Protein AF-A0A2T1GK10-F1 (afdb_monomer)

Organism: NCBI:txid2107692

pLDDT: mean 79.08, std 21.23, range [39.69, 98.62]

Mean predicted aligned error: 15.18 Å

Radius of gyration: 35.49 Å; Cα contacts (8 Å, |Δi|>4): 115; chains: 1; bounding box: 101×53×49 Å

Sequence (107 aa):
MVDDRQHHGDNLSPTSIEAEFSIPSPQLVPSVVEVSPRPDRVELQVNGEAHTCLPQTTLPQLLVQMGLNPRLLAVEYNGEILHRQFWDETEIKPHDRLEIVTIVGGG

Secondary structure (DSSP, 8-state):
----------------------------------------PEEEEETTEEEEE-TT-BHHHHHHHTT--GGGEEEEETTEE--GGGTTT-B--TT-EEEEEE-----

Nearest PDB structures (foldseek):
  1zud-assembly1_4  TM=9.140E-01  e=2.675E-06  Escherichia coli K-12
  3cwi-assembly1_A  TM=8.768E-01  e=2.675E-06  Geobacter metallireducens GS-15
  2lek-assembly1_A  TM=8.395E-01  e=3.510E-04  Rhodopseudomonas palustris
  2htm-assembly3_H  TM=7.590E-01  e=4.537E-04  Thermus thermophilus
  7q5n-assembly2_J  TM=7.268E-01  e=1.197E-02  Thermochaetoides thermophila DSM 1495

Solvent-accessible surface area (backbone atoms only — not comparable to full-atom values): 7172 Å² total; per-residue (Å²): 132,89,78,90,89,84,84,85,88,78,89,82,85,85,78,86,82,90,75,88,76,72,71,74,72,84,71,78,73,72,85,70,73,80,70,66,77,71,71,70,64,31,44,29,32,46,70,87,39,86,45,73,45,60,67,82,35,28,46,61,56,50,39,49,74,71,72,46,64,74,91,46,49,47,42,29,50,72,90,39,79,54,58,74,93,49,34,87,76,35,57,63,52,72,73,39,39,35,42,76,44,73,66,74,86,78,132

Structure (mmCIF, N/CA/C/O backbone):
data_AF-A0A2T1GK10-F1
#
_entry.id   AF-A0A2T1GK10-F1
#
loop_
_atom_site.group_PDB
_atom_site.id
_atom_site.type_symbol
_atom_site.label_atom_id
_atom_site.label_alt_id
_atom_site.label_comp_id
_atom_site.label_asym_id
_atom_site.label_entity_id
_atom_site.label_seq_id
_atom_site.pdbx_PDB_ins_code
_atom_site.Cartn_x
_atom_site.Cartn_y
_atom_site.Cartn_z
_atom_site.occupancy
_atom_site.B_iso_or_equiv
_atom_site.auth_seq_id
_atom_site.auth_comp_id
_atom_site.auth_asym_id
_atom_site.auth_atom_id
_atom_site.pdbx_PDB_model_num
ATOM 1 N N . MET A 1 1 ? -89.312 -42.905 3.772 1.00 44.94 1 MET A N 1
ATOM 2 C CA . MET A 1 1 ? -88.329 -41.831 3.528 1.00 44.94 1 MET A CA 1
ATOM 3 C C . MET A 1 1 ? -88.787 -40.664 4.383 1.00 44.94 1 MET A C 1
ATOM 5 O O . MET A 1 1 ? -89.857 -40.157 4.093 1.00 44.94 1 MET A O 1
ATOM 9 N N . VAL A 1 2 ? -88.284 -40.473 5.612 1.00 47.22 2 VAL A N 1
ATOM 10 C CA . VAL A 1 2 ? -87.013 -39.784 5.980 1.00 47.22 2 VAL A CA 1
ATOM 11 C C . VAL A 1 2 ? -86.821 -38.533 5.114 1.00 47.22 2 VAL A C 1
ATOM 13 O O . VAL A 1 2 ? -86.882 -38.663 3.897 1.00 47.22 2 VAL A O 1
ATOM 16 N N . ASP A 1 3 ? -86.643 -37.309 5.594 1.00 49.75 3 ASP A N 1
ATOM 17 C CA . ASP A 1 3 ? -86.143 -36.725 6.852 1.00 49.75 3 ASP A CA 1
ATOM 18 C C . ASP A 1 3 ? -86.576 -35.234 6.774 1.00 49.75 3 ASP A C 1
ATOM 20 O O . ASP A 1 3 ? -86.587 -34.680 5.674 1.00 49.75 3 ASP A O 1
ATOM 24 N N . ASP A 1 4 ? -87.263 -34.667 7.766 1.00 53.69 4 ASP A N 1
ATOM 25 C CA . ASP A 1 4 ? -86.719 -33.827 8.856 1.00 53.69 4 ASP A CA 1
ATOM 26 C C . ASP A 1 4 ? -86.026 -32.519 8.403 1.00 53.69 4 ASP A C 1
ATOM 28 O O . ASP A 1 4 ? -85.365 -32.479 7.367 1.00 53.69 4 ASP A O 1
ATOM 32 N N . ARG A 1 5 ? -86.161 -31.471 9.237 1.00 52.72 5 ARG A N 1
ATOM 33 C CA . ARG A 1 5 ? -85.717 -30.053 9.151 1.00 52.72 5 ARG A CA 1
ATOM 34 C C . ARG A 1 5 ? -86.882 -29.079 8.906 1.00 52.72 5 ARG A C 1
ATOM 36 O O . ARG A 1 5 ? -87.550 -29.152 7.888 1.00 52.72 5 ARG A O 1
ATOM 43 N N . GLN A 1 6 ? -87.190 -28.119 9.778 1.00 56.66 6 GLN A N 1
ATOM 44 C CA . GLN A 1 6 ? -86.403 -27.484 10.838 1.00 56.66 6 GLN A CA 1
ATOM 45 C C . GLN A 1 6 ? -87.273 -27.143 12.053 1.00 56.66 6 GLN A C 1
ATOM 47 O O . GLN A 1 6 ? -88.401 -26.667 11.929 1.00 56.66 6 GLN A O 1
ATOM 52 N N . HIS A 1 7 ? -86.695 -27.394 13.226 1.00 52.19 7 HIS A N 1
ATOM 53 C CA . HIS A 1 7 ? -87.232 -27.090 14.543 1.00 52.19 7 HIS A CA 1
ATOM 54 C C . HIS A 1 7 ? -86.903 -25.656 14.984 1.00 52.19 7 HIS A C 1
ATOM 56 O O . HIS A 1 7 ? -85.917 -25.057 14.563 1.00 52.19 7 HIS A O 1
ATOM 62 N N . HIS A 1 8 ? -87.789 -25.168 15.846 1.00 47.19 8 HIS A N 1
ATOM 63 C CA . HIS A 1 8 ? -87.794 -23.917 16.599 1.00 47.19 8 HIS A CA 1
ATOM 64 C C . HIS A 1 8 ? -86.594 -23.721 17.544 1.00 47.19 8 HIS A C 1
ATOM 66 O O . HIS A 1 8 ? -85.995 -24.692 17.999 1.00 47.19 8 HIS A O 1
ATOM 72 N N . GLY A 1 9 ? -86.419 -22.462 17.969 1.00 44.97 9 GLY A N 1
ATOM 73 C CA . GLY A 1 9 ? -85.722 -22.057 19.200 1.00 44.97 9 GLY A CA 1
ATOM 74 C C . GLY A 1 9 ? -84.290 -21.580 18.944 1.00 44.97 9 GLY A C 1
ATOM 75 O O . GLY A 1 9 ? -83.594 -22.141 18.114 1.00 44.97 9 GLY A O 1
ATOM 76 N N . ASP A 1 10 ? -83.758 -20.549 19.584 1.00 49.06 10 ASP A N 1
ATOM 77 C CA . ASP A 1 10 ? -84.222 -19.789 20.734 1.00 49.06 10 ASP A CA 1
ATOM 78 C C . ASP A 1 10 ? -83.533 -18.414 20.711 1.00 49.06 10 ASP A C 1
ATOM 80 O O . ASP A 1 10 ? -82.520 -18.204 20.038 1.00 49.06 10 ASP A O 1
ATOM 84 N N . ASN A 1 11 ? -84.127 -17.482 21.442 1.00 52.06 11 ASN A N 1
ATOM 85 C CA . ASN A 1 11 ? -83.577 -16.181 21.790 1.00 52.06 11 ASN A CA 1
ATOM 86 C C . ASN A 1 11 ? -82.242 -16.366 22.541 1.00 52.06 11 ASN A C 1
ATOM 88 O O . ASN A 1 11 ? -82.055 -17.405 23.156 1.00 52.06 11 ASN A O 1
ATOM 92 N N . LEU A 1 12 ? -81.344 -15.377 22.511 1.00 49.91 12 LEU A N 1
ATOM 93 C CA . LEU A 1 12 ? -80.478 -14.943 23.623 1.00 49.91 12 LEU A CA 1
ATOM 94 C C . LEU A 1 12 ? -79.396 -13.992 23.081 1.00 49.91 12 LEU A C 1
ATOM 96 O O . LEU A 1 12 ? -78.553 -14.339 22.256 1.00 49.91 12 LEU A O 1
ATOM 100 N N . SER A 1 13 ? -79.452 -12.762 23.574 1.00 56.62 13 SER A N 1
ATOM 101 C CA . SER A 1 13 ? -78.511 -11.666 23.367 1.00 56.62 13 SER A CA 1
ATOM 102 C C . SER A 1 13 ? -77.068 -12.058 23.714 1.00 56.62 13 SER A C 1
ATOM 104 O O . SER A 1 13 ? -76.854 -12.659 24.766 1.00 56.62 13 SER A O 1
ATOM 106 N N . PRO A 1 14 ? -76.053 -11.599 22.964 1.00 51.00 14 PRO A N 1
ATOM 107 C CA . PRO A 1 14 ? -74.713 -11.471 23.510 1.00 51.00 14 PRO A CA 1
ATOM 108 C C . PRO A 1 14 ? -74.500 -10.059 24.068 1.00 51.00 14 PRO A C 1
ATOM 110 O O . PRO A 1 14 ? -74.402 -9.067 23.346 1.00 51.00 14 PRO A O 1
ATOM 113 N N . THR A 1 15 ? -74.444 -10.004 25.394 1.00 45.66 15 THR A N 1
ATOM 114 C CA . THR A 1 15 ? -73.873 -8.926 26.200 1.00 45.66 15 THR A CA 1
ATOM 115 C C . THR A 1 15 ? -72.389 -8.727 25.864 1.00 45.66 15 THR A C 1
ATOM 117 O O . THR A 1 15 ? -71.652 -9.697 25.717 1.00 45.66 15 THR A O 1
ATOM 120 N N . SER A 1 16 ? -72.001 -7.453 25.771 1.00 52.00 16 SER A N 1
ATOM 121 C CA . SER A 1 16 ? -70.688 -6.827 25.997 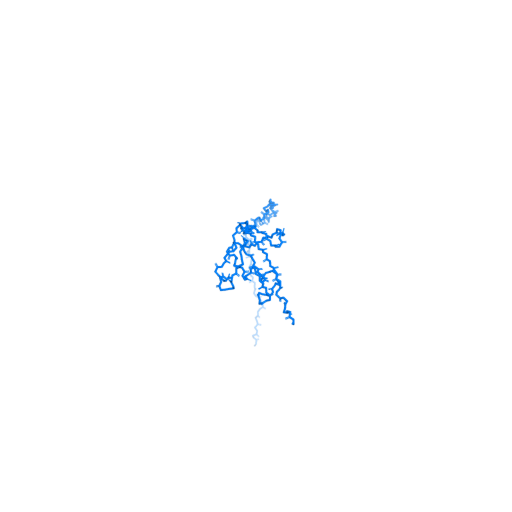1.00 52.00 16 SER A CA 1
ATOM 122 C C . SER A 1 16 ? -69.429 -7.695 25.936 1.00 52.00 16 SER A C 1
ATOM 124 O O . SER A 1 16 ? -69.192 -8.460 26.863 1.00 52.00 16 SER A O 1
ATOM 126 N N . ILE A 1 17 ? -68.526 -7.418 24.983 1.00 57.41 17 ILE A N 1
ATOM 127 C CA . ILE A 1 17 ? -67.079 -7.468 25.252 1.00 57.41 17 ILE A CA 1
ATOM 128 C C . ILE A 1 17 ? -66.372 -6.363 24.459 1.00 57.41 17 ILE A C 1
ATOM 130 O O . ILE A 1 17 ? -66.642 -6.113 23.287 1.00 57.41 17 ILE A O 1
ATOM 134 N N . GLU A 1 18 ? -65.509 -5.683 25.188 1.00 51.59 18 GLU A N 1
ATOM 135 C CA . GLU A 1 18 ? -64.723 -4.506 24.881 1.00 51.59 18 GLU A CA 1
ATOM 136 C C . GLU A 1 18 ? -63.669 -4.766 23.798 1.00 51.59 18 GLU A C 1
ATOM 138 O O . GLU A 1 18 ? -63.073 -5.839 23.754 1.00 51.59 18 GLU A O 1
ATOM 143 N N . ALA A 1 19 ? -63.392 -3.752 22.978 1.00 49.12 19 ALA A N 1
ATOM 144 C CA . ALA A 1 19 ? -62.032 -3.269 22.743 1.00 49.12 19 ALA A CA 1
ATOM 145 C C . ALA A 1 19 ? -62.106 -2.043 21.828 1.00 49.12 19 ALA A C 1
ATOM 147 O O . ALA A 1 19 ? -62.203 -2.154 20.604 1.00 49.12 19 ALA A O 1
ATOM 148 N N . GLU A 1 20 ? -62.012 -0.855 22.422 1.00 48.69 20 GLU A N 1
ATOM 149 C CA . GLU A 1 20 ? -61.436 0.283 21.717 1.00 48.69 20 GLU A CA 1
ATOM 150 C C . GLU A 1 20 ? -59.994 -0.085 21.342 1.00 48.69 20 GLU A C 1
ATOM 152 O O . GLU A 1 20 ? -59.051 0.190 22.081 1.00 48.69 20 GLU A O 1
ATOM 157 N N . PHE A 1 21 ? -59.786 -0.697 20.176 1.00 49.59 21 PHE A N 1
ATOM 158 C CA . PHE A 1 21 ? -58.502 -0.577 19.494 1.00 49.59 21 PHE A CA 1
ATOM 159 C C . PHE A 1 21 ? -58.454 0.821 18.884 1.00 49.59 21 PHE A C 1
ATOM 161 O O . PHE A 1 21 ? -58.570 1.018 17.675 1.00 49.59 21 PHE A O 1
ATOM 168 N N . SER A 1 22 ? -58.305 1.810 19.765 1.00 45.44 22 SER A N 1
ATOM 169 C CA . SER A 1 22 ? -57.678 3.071 19.412 1.00 45.44 22 SER A CA 1
ATOM 170 C C . SER A 1 22 ? -56.297 2.694 18.896 1.00 45.44 22 SER A C 1
ATOM 172 O O . SER A 1 22 ? -55.401 2.361 19.668 1.00 45.44 22 SER A O 1
ATOM 174 N N . ILE A 1 23 ? -56.160 2.601 17.573 1.00 58.44 23 ILE A N 1
ATOM 175 C CA . ILE A 1 23 ? -54.858 2.445 16.939 1.00 58.44 23 ILE A CA 1
ATOM 176 C C . ILE A 1 23 ? -54.081 3.684 17.383 1.00 58.44 23 ILE A C 1
ATOM 178 O O . ILE A 1 23 ? -54.494 4.790 17.018 1.00 58.44 23 ILE A O 1
ATOM 182 N N . PRO A 1 24 ? -53.007 3.571 18.187 1.00 48.69 24 PRO A N 1
ATOM 183 C CA . PRO A 1 24 ? -52.203 4.743 18.446 1.00 48.69 24 PRO A CA 1
ATOM 184 C C . PRO A 1 24 ? -51.658 5.189 17.091 1.00 48.69 24 PRO A C 1
ATOM 186 O O . PRO A 1 24 ? -50.979 4.419 16.405 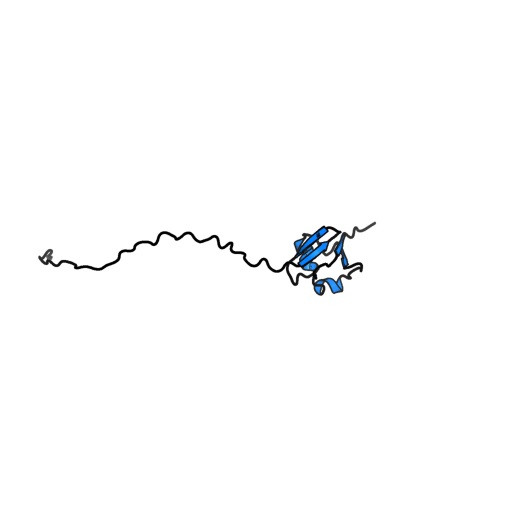1.00 48.69 24 PRO A O 1
ATOM 189 N N . SER A 1 25 ? -51.999 6.419 16.687 1.00 55.25 25 SER A N 1
ATOM 190 C CA . SER A 1 25 ? -51.313 7.119 15.601 1.00 55.25 25 SER A CA 1
ATOM 191 C C . SER A 1 25 ? -49.819 6.839 15.731 1.00 55.25 25 SER A C 1
ATOM 193 O O . SER A 1 25 ? -49.317 6.954 16.855 1.00 55.25 25 SER A O 1
ATOM 195 N N . PRO A 1 26 ? -49.103 6.477 14.649 1.00 53.06 26 PRO A N 1
ATOM 196 C CA . PRO A 1 26 ? -47.664 6.298 14.721 1.00 53.06 26 PRO A CA 1
ATOM 197 C C . PRO A 1 26 ? -47.080 7.614 15.224 1.00 53.06 26 PRO A C 1
ATOM 199 O O . PRO A 1 26 ? -47.072 8.624 14.517 1.00 53.06 26 PRO A O 1
ATOM 202 N N . GLN A 1 27 ? -46.698 7.626 16.501 1.00 56.44 27 GLN A N 1
ATOM 203 C CA . GLN A 1 27 ? -46.056 8.775 17.097 1.00 56.44 27 GLN A CA 1
ATOM 204 C C . GLN A 1 27 ? -44.769 8.962 16.316 1.00 56.44 27 GLN A C 1
ATOM 206 O O . GLN A 1 27 ? -43.993 8.019 16.164 1.00 56.44 27 GLN A O 1
ATOM 211 N N . LEU A 1 28 ? -44.633 10.166 15.758 1.00 55.91 28 LEU A N 1
ATOM 212 C CA . LEU A 1 28 ? -43.458 10.660 15.063 1.00 55.91 28 LEU A CA 1
ATOM 213 C C . LEU A 1 28 ? -42.220 10.109 15.761 1.00 55.91 28 LEU A C 1
ATOM 215 O O . LEU A 1 28 ? -41.904 10.524 16.876 1.00 55.91 28 LEU A O 1
ATOM 219 N N . VAL A 1 29 ? -41.549 9.151 15.120 1.00 58.50 29 VAL A N 1
ATOM 220 C CA . VAL A 1 29 ? -40.216 8.768 15.558 1.00 58.50 29 VAL A CA 1
ATOM 221 C C . VAL A 1 29 ? -39.400 10.061 15.486 1.00 58.50 29 VAL A C 1
ATOM 223 O O . VAL A 1 29 ? -39.347 10.675 14.414 1.00 58.50 29 VAL A O 1
ATOM 226 N N . PRO A 1 30 ? -38.823 10.567 16.593 1.00 50.81 30 PRO A N 1
ATOM 227 C CA . PRO A 1 30 ? -37.774 11.552 16.433 1.00 50.81 30 PRO A CA 1
ATOM 228 C C . PRO A 1 30 ? -36.719 10.867 15.576 1.00 50.81 30 PRO A C 1
ATOM 230 O O . PRO A 1 30 ? -36.456 9.680 15.773 1.00 50.81 30 PRO A O 1
ATOM 233 N N . SER A 1 31 ? -36.178 11.581 14.595 1.00 55.25 31 SER A N 1
ATOM 234 C CA . SER A 1 31 ? -35.071 11.135 13.761 1.00 55.25 31 SER A CA 1
ATOM 235 C C . SER A 1 31 ? -33.902 10.684 14.639 1.00 55.25 31 SER A C 1
ATOM 237 O O . SER A 1 31 ? -32.952 11.431 14.864 1.00 55.25 31 SER A O 1
ATOM 239 N N . VAL A 1 32 ? -33.943 9.451 15.138 1.00 55.31 32 VAL A N 1
ATOM 240 C CA . VAL A 1 32 ? -32.744 8.699 15.425 1.00 55.31 32 VAL A CA 1
ATOM 241 C C . VAL A 1 32 ? -32.194 8.436 14.040 1.00 55.31 32 VAL A C 1
ATOM 243 O O . VAL A 1 32 ? -32.603 7.537 13.312 1.00 55.31 32 VAL A O 1
ATOM 246 N N . VAL A 1 33 ? -31.330 9.349 13.608 1.00 58.38 33 VAL A N 1
ATOM 247 C CA . VAL A 1 33 ? -30.254 8.964 12.719 1.00 58.38 33 VAL A CA 1
ATOM 248 C C . VAL A 1 33 ? -29.680 7.712 13.359 1.00 58.38 33 VAL A C 1
ATOM 250 O O . VAL A 1 33 ? -29.076 7.776 14.428 1.00 58.38 33 VAL A O 1
ATOM 253 N N . GLU A 1 34 ? -29.975 6.555 12.780 1.00 52.16 34 GLU A N 1
ATOM 254 C CA . GLU A 1 34 ? -29.219 5.355 13.064 1.00 52.16 34 GLU A CA 1
ATOM 255 C C . GLU A 1 34 ? -27.813 5.686 12.569 1.00 52.16 34 GLU A C 1
ATOM 257 O O . GLU A 1 34 ? -27.444 5.460 11.420 1.00 52.16 34 GLU A O 1
ATOM 262 N N . VAL A 1 35 ? -27.034 6.353 13.420 1.00 57.75 35 VAL A N 1
ATOM 263 C CA . VAL A 1 35 ? -25.591 6.348 13.316 1.00 57.75 35 VAL A CA 1
ATOM 264 C C . VAL A 1 35 ? -25.247 4.923 13.700 1.00 57.75 35 VAL A C 1
ATOM 266 O O . VAL A 1 35 ? -24.890 4.641 14.841 1.00 57.75 35 VAL A O 1
ATOM 269 N N . SER A 1 36 ? -25.429 3.992 12.757 1.00 55.53 36 SER A N 1
ATOM 270 C CA . SER A 1 36 ? -24.678 2.750 12.784 1.00 55.53 36 SER A CA 1
ATOM 271 C C . SER A 1 36 ? -23.239 3.217 13.004 1.00 55.53 36 SER A C 1
ATOM 273 O O . SER A 1 36 ? -22.787 4.063 12.217 1.00 55.53 36 SER A O 1
ATOM 275 N N . PRO A 1 37 ? -22.559 2.820 14.096 1.00 59.28 37 PRO A N 1
ATOM 276 C CA . PRO A 1 37 ? -21.194 3.258 14.328 1.00 59.28 37 PRO A CA 1
ATOM 277 C C . PRO A 1 37 ? -20.431 2.886 13.065 1.00 59.28 37 PRO A C 1
ATOM 279 O O . PRO A 1 37 ? -20.309 1.707 12.727 1.00 59.28 37 PRO A O 1
ATOM 282 N N . ARG A 1 38 ? -20.034 3.896 12.279 1.00 60.34 38 ARG A N 1
ATOM 283 C CA . ARG A 1 38 ? -19.166 3.643 11.136 1.00 60.34 38 ARG A CA 1
ATOM 284 C C . ARG A 1 38 ? -17.942 2.995 11.771 1.00 60.34 38 ARG A C 1
ATOM 286 O O . ARG A 1 38 ? -17.418 3.603 12.703 1.00 60.34 38 ARG A O 1
ATOM 293 N N . PRO A 1 39 ? -17.554 1.777 11.362 1.00 69.38 39 PRO A N 1
ATOM 294 C CA . PRO A 1 39 ? -16.405 1.117 11.963 1.00 69.38 39 PRO A CA 1
ATOM 295 C C . PRO A 1 39 ? -15.241 2.104 11.949 1.00 69.38 39 PRO A C 1
ATOM 297 O O . PRO A 1 39 ? -15.065 2.787 10.933 1.00 69.38 39 PRO A O 1
ATOM 300 N N . ASP A 1 40 ? -14.535 2.224 13.076 1.00 84.00 40 ASP A N 1
ATOM 301 C CA . ASP A 1 40 ? -13.427 3.164 13.241 1.00 84.00 40 ASP A CA 1
ATOM 302 C C . ASP A 1 40 ? -12.508 3.030 12.028 1.00 84.00 40 ASP A C 1
ATOM 304 O O . ASP A 1 40 ? -11.947 1.969 11.787 1.00 84.00 40 ASP A O 1
ATOM 308 N N . ARG A 1 41 ? -12.442 4.045 11.167 1.00 93.12 41 ARG A N 1
ATOM 309 C CA . ARG A 1 41 ? -11.673 3.924 9.926 1.00 93.12 41 ARG A CA 1
ATOM 310 C C . ARG A 1 41 ? -10.208 4.199 10.205 1.00 93.12 41 ARG A C 1
ATOM 312 O O . ARG A 1 41 ? -9.871 5.081 10.988 1.00 93.12 41 ARG A O 1
ATOM 319 N N . VAL A 1 42 ? -9.347 3.466 9.517 1.00 95.88 42 VAL A N 1
ATOM 320 C CA . VAL A 1 42 ? -7.914 3.743 9.485 1.00 95.88 42 VAL A CA 1
ATOM 321 C C . VAL A 1 42 ? -7.656 4.702 8.331 1.00 95.88 42 VAL A C 1
ATOM 323 O O . VAL A 1 42 ? -8.018 4.401 7.195 1.00 95.88 42 VAL A O 1
ATOM 326 N N . GLU A 1 43 ? -7.064 5.856 8.626 1.00 97.00 43 GLU A N 1
ATOM 327 C CA . GLU A 1 43 ? -6.608 6.825 7.625 1.00 97.00 43 GLU A CA 1
ATOM 328 C C . GLU A 1 43 ? -5.161 6.520 7.230 1.00 97.00 43 GLU A C 1
ATOM 330 O O . GLU A 1 43 ? -4.319 6.314 8.102 1.00 97.00 43 GLU A O 1
ATOM 335 N N . LEU A 1 44 ? -4.863 6.515 5.934 1.00 98.00 44 LEU A N 1
ATOM 336 C CA . LEU A 1 44 ? -3.523 6.294 5.386 1.00 98.00 44 LEU A CA 1
ATOM 337 C C . LEU A 1 44 ? -3.302 7.167 4.145 1.00 98.00 44 LEU A C 1
ATOM 339 O O . LEU A 1 44 ? -4.240 7.770 3.622 1.00 98.00 44 LEU A O 1
ATOM 343 N N . GLN A 1 45 ? -2.072 7.209 3.647 1.00 98.50 45 GLN A N 1
ATOM 344 C CA . GLN A 1 45 ? -1.743 7.790 2.348 1.00 98.50 45 GLN A CA 1
ATOM 345 C C . GLN A 1 45 ? -1.313 6.699 1.375 1.00 98.50 45 GLN A C 1
ATOM 347 O O . GLN A 1 45 ? -0.530 5.822 1.735 1.00 98.50 45 GLN A O 1
ATOM 352 N N . VAL A 1 46 ? -1.805 6.771 0.143 1.00 98.12 46 VAL A N 1
ATOM 353 C CA . VAL A 1 46 ? -1.400 5.889 -0.951 1.00 98.12 46 VAL A CA 1
ATOM 354 C C . VAL A 1 46 ? -1.037 6.745 -2.154 1.00 98.12 46 VAL A C 1
ATOM 356 O O . VAL A 1 46 ? -1.881 7.500 -2.628 1.00 98.12 46 VAL A O 1
ATOM 359 N N . ASN A 1 47 ? 0.200 6.651 -2.646 1.00 97.88 47 ASN A N 1
ATOM 360 C CA . ASN A 1 47 ? 0.711 7.463 -3.759 1.00 97.88 47 ASN A CA 1
ATOM 361 C C . ASN A 1 47 ? 0.481 8.973 -3.544 1.00 97.88 47 ASN A C 1
ATOM 363 O O . ASN A 1 47 ? 0.080 9.699 -4.455 1.00 97.88 47 ASN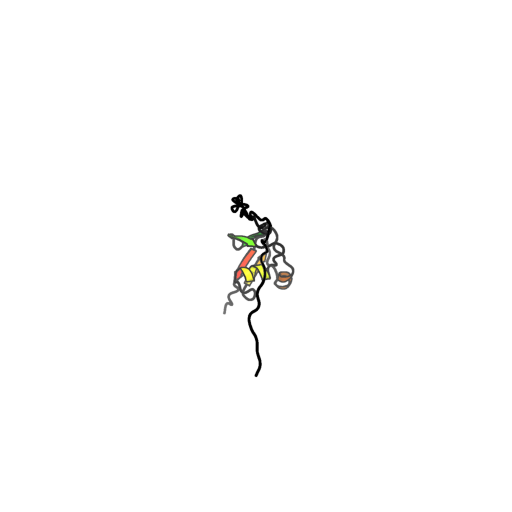 A O 1
ATOM 367 N N . GLY A 1 48 ? 0.652 9.434 -2.303 1.00 96.88 48 GLY A N 1
ATOM 368 C CA . GLY A 1 48 ? 0.379 10.814 -1.884 1.00 96.88 48 GLY A CA 1
ATOM 369 C C . GLY A 1 48 ? -1.100 11.207 -1.720 1.00 96.88 48 GLY A C 1
ATOM 370 O O . GLY A 1 48 ? -1.365 12.324 -1.273 1.00 96.88 48 GLY A O 1
ATOM 371 N N . GLU A 1 49 ? -2.065 10.332 -2.021 1.00 97.75 49 GLU A N 1
ATOM 372 C CA . GLU A 1 49 ? -3.503 10.592 -1.845 1.00 97.75 49 GLU A CA 1
ATOM 3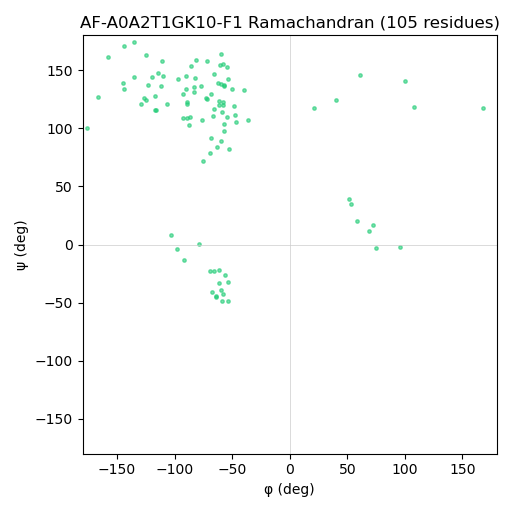73 C C . GLU A 1 49 ? -4.031 10.018 -0.522 1.00 97.75 49 GLU A C 1
ATOM 375 O O . GLU A 1 49 ? -3.623 8.945 -0.078 1.00 97.75 49 GLU A O 1
ATOM 380 N N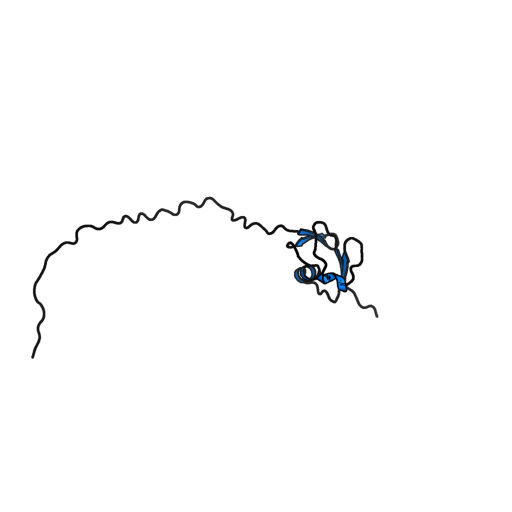 . ALA A 1 50 ? -4.951 10.735 0.131 1.00 96.88 50 ALA A N 1
ATOM 381 C CA . ALA A 1 50 ? -5.577 10.273 1.365 1.00 96.88 50 ALA A CA 1
ATOM 382 C C . ALA A 1 50 ? -6.574 9.137 1.089 1.00 96.88 50 ALA A C 1
ATOM 384 O O . ALA A 1 50 ? -7.528 9.295 0.330 1.00 96.88 50 ALA A O 1
ATOM 385 N N . HIS A 1 51 ? -6.394 8.015 1.778 1.00 96.88 51 HIS A N 1
ATOM 386 C CA . HIS A 1 51 ? -7.266 6.850 1.708 1.00 96.88 51 HIS A CA 1
ATOM 387 C C . HIS A 1 51 ? -7.777 6.458 3.094 1.00 96.88 51 HIS A C 1
ATOM 389 O O . HIS A 1 51 ? -7.233 6.853 4.125 1.00 96.88 51 HIS A O 1
ATOM 395 N N . THR A 1 52 ? -8.844 5.652 3.115 1.00 96.00 52 THR A N 1
ATOM 396 C CA . THR A 1 52 ? -9.335 5.025 4.346 1.00 96.00 52 THR A CA 1
ATOM 397 C C . THR A 1 52 ? -9.660 3.556 4.135 1.00 96.00 52 THR A C 1
ATOM 399 O O . THR A 1 52 ? -10.195 3.181 3.089 1.00 96.00 52 THR A O 1
ATOM 402 N N . CYS A 1 53 ? -9.399 2.736 5.149 1.00 95.06 53 CYS A N 1
ATOM 403 C CA . CYS A 1 53 ? -9.780 1.326 5.180 1.00 95.06 53 CYS A CA 1
ATOM 404 C C . CYS A 1 53 ? -10.388 0.937 6.534 1.00 95.06 53 CYS A C 1
ATOM 406 O O . CYS A 1 53 ? -10.458 1.743 7.465 1.00 95.06 53 CYS A O 1
ATOM 408 N N . LEU A 1 54 ? -10.877 -0.300 6.631 1.00 95.12 54 LEU A N 1
ATOM 409 C CA . LEU A 1 54 ? -11.342 -0.856 7.901 1.00 95.12 54 LEU A CA 1
ATOM 410 C C . LEU A 1 54 ? -10.145 -1.163 8.822 1.00 95.12 54 LEU A C 1
ATOM 412 O O . LEU A 1 54 ? -9.033 -1.375 8.322 1.00 95.12 54 LEU A O 1
ATOM 416 N N . PRO A 1 55 ? -10.349 -1.242 10.147 1.00 93.25 55 PRO A N 1
ATOM 417 C CA . PRO A 1 55 ? -9.343 -1.765 11.063 1.00 93.25 55 PRO A CA 1
ATOM 418 C C . PRO A 1 55 ? -8.891 -3.159 10.652 1.00 93.25 55 PRO A C 1
ATOM 420 O O . PRO A 1 55 ? -9.666 -3.914 10.065 1.00 93.25 55 PRO A O 1
ATOM 423 N N . GLN A 1 56 ? -7.652 -3.506 11.006 1.00 94.25 56 GLN A N 1
ATOM 424 C CA . GLN A 1 56 ? -7.088 -4.844 10.781 1.00 94.25 56 GLN A CA 1
ATOM 425 C C . GLN A 1 56 ? -7.077 -5.265 9.298 1.00 94.25 56 GLN A C 1
ATOM 427 O O . GLN A 1 56 ? -6.983 -6.448 8.982 1.00 94.25 56 GLN A O 1
ATOM 432 N N . THR A 1 57 ? -7.169 -4.298 8.376 1.00 96.50 57 THR A N 1
ATOM 433 C CA . THR A 1 57 ? -6.996 -4.555 6.945 1.00 96.50 57 THR A CA 1
ATOM 434 C C . THR A 1 57 ? -5.522 -4.842 6.687 1.00 96.50 57 THR A C 1
ATOM 436 O O . THR A 1 57 ? -4.659 -4.034 7.030 1.00 96.50 57 THR A O 1
ATOM 439 N N . THR A 1 58 ? -5.226 -5.982 6.072 1.00 97.94 58 THR A N 1
ATOM 440 C CA . THR A 1 58 ? -3.862 -6.311 5.630 1.00 97.94 58 THR A CA 1
ATOM 441 C C . THR A 1 58 ? -3.538 -5.640 4.300 1.00 97.94 58 THR A C 1
ATOM 443 O O . THR A 1 58 ? -4.438 -5.296 3.526 1.00 97.94 58 THR A O 1
ATOM 446 N N . LEU A 1 59 ? -2.251 -5.485 3.989 1.00 97.88 59 LEU A N 1
ATOM 447 C CA . LEU A 1 59 ? -1.820 -4.898 2.722 1.00 97.88 59 LEU A CA 1
ATOM 448 C C . LEU A 1 59 ? -2.447 -5.601 1.494 1.00 97.88 59 LEU A C 1
ATOM 450 O O . LEU A 1 59 ? -3.017 -4.900 0.658 1.00 97.88 59 LEU A O 1
ATOM 454 N N . PRO A 1 60 ? -2.448 -6.946 1.360 1.00 96.94 60 PRO A N 1
ATOM 455 C CA . PRO A 1 60 ? -3.095 -7.613 0.230 1.00 96.94 60 PRO A CA 1
ATOM 456 C C . PRO A 1 60 ? -4.593 -7.322 0.128 1.00 96.94 60 PRO A C 1
ATOM 458 O O . PRO A 1 60 ? -5.104 -7.134 -0.976 1.00 96.94 60 PRO A O 1
ATOM 461 N N . GLN A 1 61 ? -5.300 -7.263 1.262 1.00 96.62 61 GLN A N 1
ATOM 462 C CA . GLN A 1 61 ? -6.726 -6.939 1.284 1.00 96.62 61 GLN A CA 1
ATOM 463 C C . GLN A 1 61 ? -6.980 -5.517 0.791 1.00 96.62 61 GLN A C 1
ATOM 465 O O . GLN A 1 61 ? -7.868 -5.326 -0.039 1.00 96.62 61 GLN A O 1
ATOM 470 N N . LEU A 1 62 ? -6.179 -4.545 1.239 1.00 97.31 62 LEU A N 1
ATOM 471 C CA . LEU A 1 62 ? -6.264 -3.168 0.759 1.00 97.31 62 LEU A CA 1
ATOM 472 C C . LEU A 1 62 ? -6.041 -3.100 -0.760 1.00 97.31 62 LEU A C 1
ATOM 474 O O . LEU A 1 62 ? -6.849 -2.512 -1.474 1.00 97.31 62 LEU A O 1
ATOM 478 N N . LEU A 1 63 ? -4.991 -3.752 -1.273 1.00 96.38 63 LEU A N 1
ATOM 479 C CA . LEU A 1 63 ? -4.688 -3.771 -2.710 1.00 96.38 63 LEU A CA 1
ATOM 480 C C . LEU A 1 63 ? -5.851 -4.341 -3.537 1.00 96.38 63 LEU A C 1
ATOM 482 O O . LEU A 1 63 ? -6.212 -3.779 -4.571 1.00 96.38 63 LEU A O 1
ATOM 486 N N . VAL A 1 64 ? -6.472 -5.426 -3.064 1.00 95.25 64 VAL A N 1
ATOM 487 C CA . VAL A 1 64 ? -7.643 -6.038 -3.713 1.00 95.25 64 VAL A CA 1
ATOM 488 C C . VAL A 1 64 ? -8.867 -5.122 -3.644 1.00 95.25 64 VAL A C 1
ATOM 490 O O . VAL A 1 64 ? -9.576 -4.989 -4.641 1.00 95.25 64 VAL A O 1
ATOM 493 N N . GLN A 1 65 ? -9.109 -4.457 -2.511 1.00 94.56 65 GLN A N 1
ATOM 494 C CA . GLN A 1 65 ? -10.193 -3.473 -2.362 1.00 94.56 65 GLN A CA 1
ATOM 495 C C . GLN A 1 65 ? -10.033 -2.289 -3.324 1.00 94.56 65 GLN A C 1
ATOM 497 O O . GLN A 1 65 ? -11.027 -1.764 -3.821 1.00 94.56 65 GLN A O 1
ATOM 502 N N . MET A 1 66 ? -8.792 -1.906 -3.626 1.00 94.81 66 MET A N 1
ATOM 503 C CA . MET A 1 66 ? -8.462 -0.878 -4.616 1.00 94.81 66 MET A CA 1
ATOM 504 C C . MET A 1 66 ? -8.537 -1.383 -6.070 1.00 94.81 66 MET A C 1
ATOM 506 O O . MET A 1 66 ? -8.277 -0.620 -6.997 1.00 94.81 66 MET A O 1
ATOM 510 N N . GLY A 1 67 ? -8.882 -2.656 -6.296 1.00 95.44 67 GLY A N 1
ATOM 511 C CA . GLY A 1 67 ? -8.962 -3.254 -7.631 1.00 95.44 67 GLY A CA 1
ATOM 512 C C . GLY A 1 67 ? -7.600 -3.508 -8.283 1.00 95.44 67 GLY A C 1
ATOM 513 O O . GLY A 1 67 ? -7.525 -3.709 -9.496 1.00 95.44 67 GLY A O 1
ATOM 514 N N . LEU A 1 68 ? -6.517 -3.498 -7.503 1.00 94.69 68 LEU A N 1
ATOM 515 C CA . LEU A 1 68 ? -5.163 -3.713 -7.997 1.00 94.69 68 LEU A CA 1
ATOM 516 C C . LEU A 1 68 ? -4.814 -5.204 -7.962 1.00 94.69 68 LEU A C 1
ATOM 518 O O . LEU A 1 68 ? -5.214 -5.930 -7.056 1.00 94.69 68 LEU A O 1
ATOM 522 N N . ASN A 1 69 ? -4.032 -5.673 -8.938 1.00 91.31 69 ASN A N 1
ATOM 523 C CA . ASN A 1 69 ? -3.542 -7.051 -8.960 1.00 91.31 69 ASN A CA 1
ATOM 524 C C . ASN A 1 69 ? -2.210 -7.145 -8.202 1.00 91.31 69 ASN A C 1
ATOM 526 O O . ASN A 1 69 ? -1.189 -6.737 -8.763 1.00 91.31 69 ASN A O 1
ATOM 530 N N . PRO A 1 70 ? -2.157 -7.759 -7.001 1.00 90.00 70 PRO A N 1
ATOM 531 C CA . PRO A 1 70 ? -0.949 -7.792 -6.184 1.00 90.00 70 PRO A CA 1
ATOM 532 C C . PRO A 1 70 ? 0.264 -8.381 -6.903 1.00 90.00 70 PRO A C 1
ATOM 534 O O . PRO A 1 70 ? 1.384 -8.044 -6.539 1.00 90.00 70 PRO A O 1
ATOM 537 N N . ARG A 1 71 ? 0.083 -9.253 -7.909 1.00 88.94 71 ARG A N 1
ATOM 538 C CA . ARG A 1 71 ? 1.181 -9.914 -8.642 1.00 88.94 71 ARG A CA 1
ATOM 539 C C . ARG A 1 71 ? 1.995 -8.967 -9.521 1.00 88.94 71 ARG A C 1
ATOM 541 O O . ARG A 1 71 ? 3.130 -9.297 -9.841 1.00 88.94 71 ARG A O 1
ATOM 548 N N . LEU A 1 72 ? 1.424 -7.831 -9.914 1.00 91.94 72 LEU A N 1
ATOM 549 C CA . LEU A 1 72 ? 2.052 -6.870 -10.825 1.00 91.94 72 LEU A CA 1
ATOM 550 C C . LEU A 1 72 ? 2.606 -5.641 -10.098 1.00 91.94 72 LEU A C 1
ATOM 552 O O . LEU A 1 72 ? 3.005 -4.687 -10.752 1.00 91.94 72 LEU A O 1
ATOM 556 N N . LEU A 1 73 ? 2.616 -5.642 -8.765 1.00 95.25 73 LEU A N 1
ATOM 557 C CA . LEU A 1 73 ? 2.946 -4.464 -7.966 1.00 95.25 73 LEU A CA 1
ATOM 558 C C . LEU A 1 73 ? 4.233 -4.659 -7.169 1.00 95.25 73 LEU A C 1
ATOM 560 O O . LEU A 1 73 ? 4.516 -5.760 -6.682 1.00 95.25 73 LEU A O 1
ATOM 564 N N . ALA A 1 74 ? 4.946 -3.554 -6.981 1.00 96.06 74 ALA A N 1
ATOM 565 C CA . ALA A 1 74 ? 5.881 -3.345 -5.888 1.00 96.06 74 ALA A CA 1
ATOM 566 C C . ALA A 1 74 ? 5.298 -2.290 -4.938 1.00 96.06 74 ALA A C 1
ATOM 568 O O . ALA A 1 74 ? 4.599 -1.376 -5.381 1.00 96.06 74 ALA A O 1
ATOM 569 N N . VAL A 1 75 ? 5.561 -2.454 -3.641 1.00 97.88 75 VAL A N 1
ATOM 570 C CA . VAL A 1 75 ? 5.056 -1.569 -2.587 1.00 97.88 75 VAL A CA 1
ATOM 571 C C . VAL A 1 75 ? 6.230 -1.084 -1.750 1.00 97.88 75 VAL A C 1
ATOM 573 O O . VAL A 1 75 ? 7.006 -1.889 -1.233 1.00 97.88 75 VAL A O 1
ATOM 576 N N . GLU A 1 76 ? 6.339 0.227 -1.613 1.00 98.31 76 GLU A N 1
ATOM 577 C CA . GLU A 1 76 ? 7.104 0.882 -0.562 1.00 98.31 76 GLU A CA 1
ATOM 578 C C . GLU A 1 76 ? 6.157 1.173 0.606 1.00 98.31 76 GLU A C 1
ATOM 580 O O . GLU A 1 76 ? 5.073 1.722 0.411 1.00 98.31 76 GLU A O 1
ATOM 585 N N . TYR A 1 77 ? 6.548 0.776 1.811 1.00 98.44 77 TYR A N 1
ATOM 586 C CA . TYR A 1 77 ? 5.803 0.972 3.045 1.00 98.44 77 TYR A CA 1
ATOM 587 C C . TYR A 1 77 ? 6.618 1.890 3.957 1.00 98.44 77 TYR A C 1
ATOM 589 O O . TYR A 1 77 ? 7.718 1.538 4.376 1.00 98.44 77 TYR A O 1
ATOM 597 N N . ASN A 1 78 ? 6.092 3.081 4.246 1.00 98.19 78 ASN A N 1
ATOM 598 C CA . ASN A 1 78 ? 6.714 4.084 5.115 1.00 98.19 78 ASN A CA 1
ATOM 599 C C . ASN A 1 78 ? 8.168 4.456 4.739 1.00 98.19 78 ASN A C 1
ATOM 601 O O . ASN A 1 78 ? 8.973 4.776 5.612 1.00 98.19 78 ASN A O 1
ATOM 605 N N . GLY A 1 79 ? 8.494 4.468 3.442 1.00 97.50 79 GLY A N 1
ATOM 606 C CA . GLY A 1 79 ? 9.829 4.819 2.941 1.00 97.50 79 GLY A CA 1
ATOM 607 C C . GLY A 1 79 ? 10.747 3.624 2.670 1.00 97.50 79 GLY A C 1
ATOM 608 O O . GLY A 1 79 ? 11.876 3.818 2.219 1.00 97.50 79 GLY A O 1
ATOM 609 N N . GLU A 1 80 ? 10.295 2.395 2.939 1.00 97.81 80 GLU A N 1
ATOM 610 C CA . GLU A 1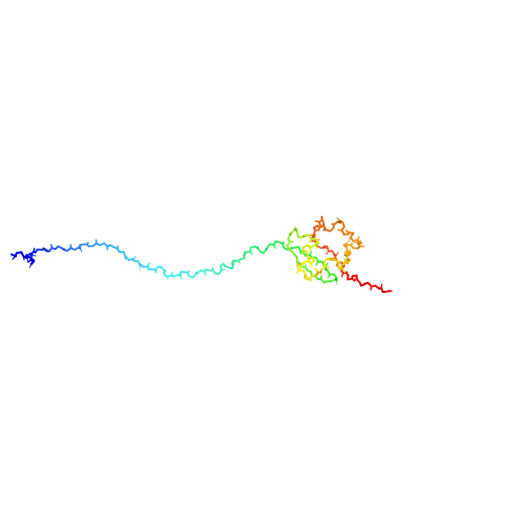 80 ? 11.088 1.177 2.757 1.00 97.81 80 GLU A CA 1
ATOM 611 C C . GLU A 1 80 ? 10.388 0.181 1.829 1.00 97.81 80 GLU A C 1
ATOM 613 O O . GLU A 1 80 ? 9.185 -0.057 1.928 1.00 97.81 80 GLU A O 1
ATOM 618 N N . ILE A 1 81 ? 11.136 -0.448 0.918 1.00 97.38 81 ILE A N 1
ATOM 619 C CA . ILE A 1 81 ? 10.572 -1.462 0.017 1.00 97.38 81 ILE A CA 1
ATOM 620 C C . ILE A 1 81 ? 10.119 -2.678 0.829 1.00 97.38 81 ILE A C 1
ATOM 622 O O . ILE A 1 81 ? 10.932 -3.397 1.415 1.00 97.38 81 ILE A O 1
ATOM 626 N N . LEU A 1 82 ? 8.814 -2.955 0.812 1.00 97.69 82 LEU A N 1
ATOM 627 C CA . LEU A 1 82 ? 8.239 -4.069 1.549 1.00 97.69 82 LEU A CA 1
ATOM 628 C C . LEU A 1 82 ? 8.293 -5.346 0.710 1.00 97.69 82 LEU A C 1
ATOM 630 O O . LEU A 1 82 ? 7.555 -5.527 -0.265 1.00 97.69 82 LEU A O 1
ATOM 634 N N . HIS A 1 83 ? 9.151 -6.276 1.122 1.00 96.75 83 HIS A N 1
ATOM 635 C CA . HIS A 1 83 ? 9.264 -7.578 0.475 1.00 96.75 83 HIS A CA 1
ATOM 636 C C . HIS A 1 83 ? 7.958 -8.376 0.567 1.00 96.75 83 HIS A C 1
ATOM 638 O O . HIS A 1 83 ? 7.325 -8.453 1.618 1.00 96.75 83 HIS A O 1
ATOM 644 N N . ARG A 1 84 ? 7.604 -9.050 -0.536 1.00 95.12 84 ARG A N 1
ATOM 645 C CA . ARG A 1 84 ? 6.335 -9.782 -0.693 1.00 95.12 84 ARG A CA 1
ATOM 646 C C . ARG A 1 84 ? 6.052 -10.806 0.409 1.00 95.12 84 ARG A C 1
ATOM 648 O O . ARG A 1 84 ? 4.895 -11.006 0.747 1.00 95.12 84 ARG A O 1
ATOM 655 N N . GLN A 1 85 ? 7.089 -11.426 0.971 1.00 96.50 85 GLN A N 1
ATOM 656 C CA . GLN A 1 85 ? 6.949 -12.403 2.056 1.00 96.50 85 GLN A CA 1
ATOM 657 C C . GLN A 1 85 ? 6.320 -11.823 3.333 1.00 96.50 85 GLN A C 1
ATOM 659 O O . GLN A 1 85 ? 5.783 -12.582 4.124 1.00 96.50 85 GLN A O 1
ATOM 664 N N . PHE A 1 86 ? 6.370 -10.500 3.521 1.00 97.56 86 PHE A N 1
ATOM 665 C CA . PHE A 1 86 ? 5.819 -9.821 4.695 1.00 97.56 86 PHE A CA 1
ATOM 666 C C . PHE A 1 86 ? 4.427 -9.229 4.451 1.00 97.56 86 PHE A C 1
ATOM 668 O O . PHE A 1 86 ? 3.834 -8.667 5.367 1.00 97.56 86 PHE A O 1
ATOM 675 N N . TRP A 1 87 ? 3.888 -9.309 3.228 1.00 97.00 87 TRP A N 1
ATOM 676 C CA . TRP A 1 87 ? 2.645 -8.611 2.887 1.00 97.00 87 TRP A CA 1
ATOM 677 C C . TRP A 1 87 ? 1.452 -9.130 3.688 1.00 97.00 87 TRP A C 1
ATOM 679 O O . TRP A 1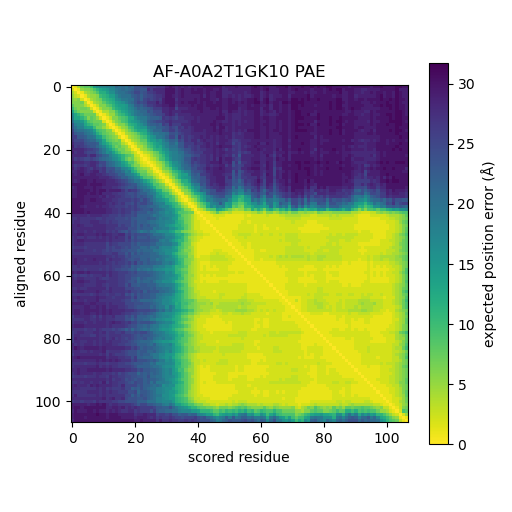 87 ? 0.697 -8.327 4.225 1.00 97.00 87 TRP A O 1
ATOM 689 N N . ASP A 1 88 ? 1.303 -10.450 3.804 1.00 96.88 8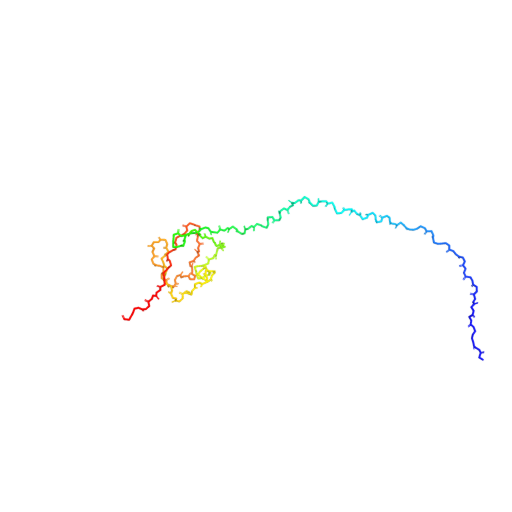8 ASP A N 1
ATOM 690 C CA . ASP A 1 88 ? 0.189 -11.072 4.531 1.00 96.88 88 ASP A CA 1
ATOM 691 C C . ASP A 1 88 ? 0.225 -10.786 6.045 1.00 96.88 88 ASP A C 1
ATOM 693 O O . ASP A 1 88 ? -0.813 -10.811 6.700 1.00 96.88 88 ASP A O 1
ATOM 697 N N . GLU A 1 89 ? 1.401 -10.465 6.590 1.00 97.12 89 GLU A N 1
ATOM 698 C CA . GLU A 1 89 ? 1.607 -10.118 8.005 1.00 97.12 89 GLU A CA 1
ATOM 699 C C . GLU A 1 89 ? 1.498 -8.606 8.267 1.00 97.12 89 GLU A C 1
ATOM 701 O O . GLU A 1 89 ? 1.392 -8.169 9.414 1.00 97.12 89 GLU A O 1
ATOM 706 N N . THR A 1 90 ? 1.521 -7.789 7.210 1.00 97.88 90 THR A N 1
ATOM 707 C CA . THR A 1 90 ? 1.497 -6.329 7.320 1.00 97.88 90 THR A CA 1
ATOM 708 C C . THR A 1 90 ? 0.057 -5.831 7.382 1.00 97.88 90 THR A C 1
ATOM 710 O O . THR A 1 90 ? -0.641 -5.737 6.370 1.00 97.88 90 THR A O 1
ATOM 713 N N . GLU A 1 91 ? -0.388 -5.481 8.585 1.00 98.00 91 GLU A N 1
ATOM 714 C CA . GLU A 1 91 ? -1.633 -4.748 8.809 1.00 98.00 91 GLU A CA 1
ATOM 715 C C . GLU A 1 91 ? -1.428 -3.242 8.639 1.00 98.00 91 GLU A C 1
ATOM 717 O O . GLU A 1 91 ? -0.503 -2.673 9.217 1.00 98.00 91 GLU A O 1
ATOM 722 N N . ILE A 1 92 ? -2.348 -2.588 7.932 1.00 97.88 92 ILE A N 1
ATOM 723 C CA . ILE A 1 92 ? -2.361 -1.134 7.776 1.00 97.88 92 ILE A CA 1
ATOM 724 C C . ILE A 1 92 ? -2.683 -0.472 9.116 1.00 97.88 92 ILE A C 1
ATOM 726 O O . ILE A 1 92 ? -3.672 -0.806 9.781 1.00 97.88 92 ILE A O 1
ATOM 730 N N . LYS A 1 93 ? -1.853 0.492 9.502 1.00 97.19 93 LYS A N 1
ATOM 731 C CA . LYS A 1 93 ? -1.984 1.297 10.711 1.00 97.19 93 LYS A CA 1
ATOM 732 C C . LYS A 1 93 ? -2.327 2.750 10.359 1.00 97.19 93 LYS A C 1
ATOM 734 O O . LYS A 1 93 ? -2.099 3.198 9.234 1.00 97.19 93 LYS A O 1
ATOM 739 N N . PRO A 1 94 ? -2.910 3.505 11.308 1.00 96.56 94 PRO A N 1
ATOM 740 C CA . PRO A 1 94 ? -3.206 4.914 11.091 1.00 96.56 94 PRO A CA 1
ATOM 741 C C . PRO A 1 94 ? -1.952 5.705 10.719 1.00 96.56 94 PRO A C 1
ATOM 743 O O . PRO A 1 94 ? -0.908 5.553 11.349 1.00 96.56 94 PRO A O 1
ATOM 746 N N . HIS A 1 95 ? -2.100 6.592 9.739 1.00 96.50 95 HIS A N 1
ATOM 747 C CA . HIS A 1 95 ? -1.072 7.486 9.206 1.00 96.50 95 HIS A CA 1
ATOM 748 C C . HIS A 1 95 ? 0.061 6.812 8.416 1.00 96.50 95 HIS A C 1
ATOM 750 O O . HIS A 1 95 ? 1.030 7.494 8.071 1.00 96.50 95 HIS A O 1
ATOM 756 N N . ASP A 1 96 ? -0.080 5.528 8.073 1.00 98.25 96 ASP A N 1
ATOM 757 C CA . ASP A 1 96 ? 0.841 4.845 7.164 1.00 98.25 96 ASP A CA 1
ATOM 758 C C . ASP A 1 96 ? 0.874 5.487 5.774 1.00 98.25 96 ASP A C 1
ATOM 760 O O . ASP A 1 96 ? -0.091 6.112 5.318 1.00 98.25 96 ASP A O 1
ATOM 764 N N . ARG A 1 97 ? 2.000 5.302 5.086 1.00 98.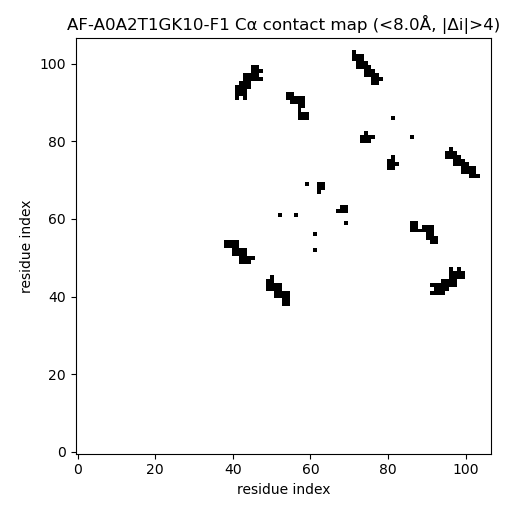62 97 ARG A N 1
ATOM 765 C CA . ARG A 1 97 ? 2.256 5.792 3.731 1.00 98.62 97 ARG A CA 1
ATOM 766 C C . ARG A 1 97 ? 2.660 4.630 2.838 1.00 98.62 97 ARG A C 1
ATOM 768 O O . ARG A 1 97 ? 3.626 3.932 3.139 1.00 98.62 97 ARG A O 1
ATOM 775 N N . LEU A 1 98 ? 1.934 4.445 1.745 1.00 98.56 98 LEU A N 1
ATOM 776 C CA . LEU A 1 98 ? 2.203 3.424 0.742 1.00 98.56 98 LEU A CA 1
ATOM 777 C C . LEU A 1 98 ? 2.523 4.085 -0.592 1.00 98.56 98 LEU A C 1
ATOM 779 O O . LEU A 1 98 ? 1.698 4.837 -1.099 1.00 98.56 98 LEU A O 1
ATOM 783 N N . GLU A 1 99 ? 3.639 3.722 -1.211 1.00 98.25 99 GLU A N 1
ATOM 784 C CA . GLU A 1 99 ? 3.859 3.998 -2.633 1.00 98.25 99 GLU A CA 1
ATOM 785 C C . GLU A 1 99 ? 3.728 2.683 -3.400 1.00 98.25 99 GLU A C 1
ATOM 787 O O . GLU A 1 99 ? 4.422 1.700 -3.128 1.00 98.25 99 GLU A O 1
ATOM 792 N N . ILE A 1 100 ? 2.790 2.637 -4.340 1.00 97.00 100 ILE A N 1
ATOM 793 C CA . ILE A 1 100 ? 2.428 1.445 -5.099 1.00 97.00 100 ILE A CA 1
ATOM 794 C C . ILE A 1 100 ? 2.739 1.701 -6.564 1.00 97.00 100 ILE A C 1
ATOM 796 O O . ILE A 1 100 ? 2.092 2.517 -7.224 1.00 97.00 100 ILE A O 1
ATOM 800 N N . VAL A 1 101 ? 3.679 0.929 -7.101 1.00 95.19 101 VAL A N 1
ATOM 801 C CA . VAL A 1 101 ? 4.086 1.017 -8.504 1.00 95.19 101 VAL A CA 1
ATOM 802 C C . VAL A 1 101 ? 3.848 -0.306 -9.217 1.00 95.19 101 VAL A C 1
ATOM 804 O O . VAL A 1 101 ? 4.008 -1.386 -8.647 1.00 95.19 101 VAL A O 1
ATOM 807 N N . THR A 1 102 ? 3.462 -0.232 -10.489 1.00 92.88 102 THR A N 1
ATOM 808 C CA . THR A 1 102 ? 3.328 -1.426 -11.331 1.00 92.88 102 THR A CA 1
ATOM 809 C C . THR A 1 102 ? 4.687 -1.803 -11.903 1.00 92.88 102 THR A C 1
ATOM 811 O O . THR A 1 102 ? 5.386 -0.967 -12.473 1.00 92.88 102 THR A O 1
ATOM 814 N N . ILE A 1 103 ? 5.049 -3.075 -11.789 1.00 85.75 103 ILE A N 1
ATOM 815 C CA . ILE A 1 103 ? 6.242 -3.630 -12.415 1.00 85.75 103 ILE A CA 1
ATOM 816 C C . ILE A 1 103 ? 5.933 -3.814 -13.902 1.00 85.75 103 ILE A C 1
ATOM 818 O O . ILE A 1 103 ? 5.183 -4.713 -14.286 1.00 85.75 103 ILE A O 1
ATOM 822 N N . VAL A 1 104 ? 6.510 -2.964 -14.746 1.00 83.25 104 VAL A N 1
ATOM 823 C CA . VAL A 1 104 ? 6.519 -3.171 -16.197 1.00 83.25 104 VAL A CA 1
ATOM 824 C C . VAL A 1 104 ? 7.754 -3.994 -16.556 1.00 83.25 104 VAL A C 1
ATOM 826 O O . VAL A 1 104 ? 8.878 -3.618 -16.236 1.00 83.25 104 VAL A O 1
ATOM 829 N N . GLY A 1 105 ? 7.553 -5.159 -17.173 1.00 69.38 105 GLY A N 1
ATOM 830 C CA . GLY A 1 105 ? 8.659 -5.951 -17.707 1.00 69.38 105 GLY A CA 1
ATOM 831 C C . GLY A 1 105 ? 9.304 -5.199 -18.869 1.00 69.38 105 GLY A C 1
ATOM 832 O O . GLY A 1 105 ? 8.673 -5.032 -19.910 1.00 69.38 105 GLY A O 1
ATOM 833 N N . GLY A 1 106 ? 10.528 -4.712 -18.679 1.00 59.78 106 GLY A N 1
ATOM 834 C CA . GLY A 1 106 ? 11.361 -4.197 -19.764 1.00 59.78 106 GLY A CA 1
ATOM 835 C C . GLY A 1 106 ? 11.970 -5.356 -20.554 1.00 59.78 106 GLY A C 1
ATOM 836 O O . GLY A 1 106 ? 12.393 -6.341 -19.949 1.00 59.78 106 GLY A O 1
ATOM 837 N N . GLY A 1 107 ? 11.954 -5.251 -21.885 1.00 39.69 107 GLY A N 1
ATOM 838 C CA . GLY A 1 107 ? 12.667 -6.161 -22.790 1.00 39.69 107 GLY A CA 1
ATOM 839 C C . GLY A 1 107 ? 14.169 -5.921 -22.814 1.00 39.69 107 GLY A C 1
ATOM 840 O O . GLY A 1 107 ? 14.595 -4.804 -22.441 1.00 39.69 107 GLY A O 1
#

InterPro domains:
  IPR003749 Sulfur carrier ThiS/MoaD-like [PF02597] (45-107)
  IPR010035 ThiS, thiamine-biosynthesis [PTHR34472] (44-107)
  IPR010035 ThiS, thiamine-biosynthesis [TIGR01683] (44-107)
  IPR012675 Beta-grasp domain superfamily [G3DSA:3.10.20.30] (44-107)
  IPR016155 Molybdopterin synthase/thiamin biosynthesis sulphur carrier, beta-grasp [SSF54285] (44-106)

Foldseek 3Di:
DDDDDDDDDDDDDDDDDDDPPPPPDPPPDDPPPPPVPPAPWAWEAEQNDIDIDHFQQFQVNVCVVVVHDPVFKWKDKQNHTDDPVCRRVHGDHHHIYIYIDGDDDDD